Protein AF-A0A4V4HSA5-F1 (afdb_monomer_lite)

Secondary structure (DSSP, 8-state):
-HHHHHHHHHHHHIIIIIIHHHHSTTSTTTSPP--TTSTTHHHHHHHHHHHHHHHHHHHHHHHHHHHHHHHHHHHHHHHHHHHHHHHHHHHHTS--

Sequence (96 aa):
MREFTEAVKPHLETARDELAPMLEPEGALGKMPAFGVLDNAPSARSSYNEFHQTMWTNTQKLIEALEGLSDAVTASADDSDESEALTTSDVNNQDG

Organism: NCBI:txid2570927

Foldseek 3Di:
DVVLLVVLVVVLCCLPVPQLQLLPCVHVLVDQDCLDDPPCSVVSSVVSVVVSVVSNVVSVVSNVVSVVVSVVVVVVVVVVVVVVVVVVVVVVVVVD

Structure (mmCIF, N/CA/C/O backbone):
data_AF-A0A4V4HSA5-F1
#
_entry.id   AF-A0A4V4HSA5-F1
#
loop_
_atom_site.group_PDB
_atom_site.id
_atom_site.type_symbol
_atom_site.label_atom_id
_atom_site.label_alt_id
_atom_site.label_comp_id
_atom_site.label_asym_id
_atom_site.label_entity_id
_atom_site.label_seq_id
_atom_site.pdbx_PDB_ins_code
_atom_site.Cartn_x
_atom_site.Cartn_y
_atom_site.Cartn_z
_atom_site.occupancy
_atom_site.B_iso_or_equiv
_atom_site.auth_seq_id
_atom_site.auth_comp_id
_atom_site.auth_asym_id
_atom_site.auth_atom_id
_atom_site.pdbx_PDB_model_num
ATOM 1 N N . MET A 1 1 ? -18.711 4.916 15.278 1.00 71.06 1 MET A N 1
ATOM 2 C CA . MET A 1 1 ? -17.358 4.314 15.312 1.00 71.06 1 MET A CA 1
ATOM 3 C C . MET A 1 1 ? -17.322 2.936 14.659 1.00 71.06 1 MET A C 1
ATOM 5 O O . MET A 1 1 ? -16.606 2.786 13.684 1.00 71.06 1 MET A O 1
ATOM 9 N N . ARG A 1 2 ? -18.165 1.973 15.067 1.00 76.19 2 ARG A N 1
ATOM 10 C CA . ARG A 1 2 ? -18.215 0.627 14.451 1.00 76.19 2 ARG A CA 1
ATOM 11 C C . ARG A 1 2 ? -18.455 0.616 12.933 1.00 76.19 2 ARG A C 1
ATOM 13 O O . ARG A 1 2 ? -17.748 -0.078 12.219 1.00 76.19 2 ARG A O 1
ATOM 20 N N . GLU A 1 3 ? -19.393 1.421 12.431 1.00 81.19 3 GLU A N 1
ATOM 21 C CA . GLU A 1 3 ? -19.669 1.530 10.984 1.00 81.19 3 GLU A CA 1
ATOM 22 C C . GLU A 1 3 ? -18.458 2.009 10.175 1.00 81.19 3 GLU A C 1
ATOM 24 O O . GLU A 1 3 ? -18.258 1.579 9.045 1.00 81.19 3 GLU A O 1
ATOM 29 N N . PHE A 1 4 ? -17.629 2.873 10.766 1.00 82.25 4 PHE A N 1
ATOM 30 C CA . PHE A 1 4 ? -16.419 3.365 10.122 1.00 82.25 4 PHE A CA 1
ATOM 31 C C . PHE A 1 4 ? -15.367 2.254 10.012 1.00 82.25 4 PHE A C 1
ATOM 33 O O . PHE A 1 4 ? -14.823 2.029 8.933 1.00 82.25 4 PHE A O 1
ATOM 40 N N . THR A 1 5 ? -15.127 1.515 11.098 1.00 83.75 5 THR A N 1
ATOM 41 C CA . THR A 1 5 ? -14.204 0.373 11.094 1.00 83.75 5 THR A CA 1
ATOM 42 C C . THR A 1 5 ? -14.646 -0.699 10.094 1.00 83.75 5 THR A C 1
ATOM 44 O O . THR A 1 5 ? -13.825 -1.194 9.327 1.00 83.75 5 THR A O 1
ATOM 47 N N . GLU A 1 6 ? -15.946 -1.012 10.028 1.00 89.69 6 GLU A N 1
ATOM 48 C CA . GLU A 1 6 ? -16.489 -1.943 9.026 1.00 89.69 6 GLU A CA 1
ATOM 49 C C . GLU A 1 6 ? -16.331 -1.426 7.586 1.00 89.69 6 GLU A C 1
ATOM 51 O O . GLU A 1 6 ? -16.066 -2.214 6.683 1.00 89.69 6 GLU A O 1
ATOM 56 N N . ALA A 1 7 ? -16.437 -0.113 7.358 1.00 90.25 7 ALA A N 1
ATOM 57 C CA . ALA A 1 7 ? -16.219 0.478 6.037 1.00 90.25 7 ALA A CA 1
ATOM 58 C C . ALA A 1 7 ? -14.742 0.454 5.600 1.00 90.25 7 ALA A C 1
ATOM 60 O O . ALA A 1 7 ? -14.458 0.367 4.407 1.00 90.25 7 ALA A O 1
ATOM 61 N N . VAL A 1 8 ? -13.795 0.514 6.544 1.00 91.56 8 VAL A N 1
ATOM 62 C CA . VAL A 1 8 ? -12.348 0.471 6.261 1.00 91.56 8 VAL A CA 1
ATOM 63 C C . VAL A 1 8 ? -11.854 -0.944 5.951 1.00 91.56 8 VAL A C 1
ATOM 65 O O . VAL A 1 8 ? -10.992 -1.105 5.085 1.00 91.56 8 VAL A O 1
ATOM 68 N N . LYS A 1 9 ? -12.411 -1.968 6.609 1.00 92.12 9 LYS A N 1
ATOM 69 C CA . LYS A 1 9 ? -12.019 -3.378 6.434 1.00 92.12 9 LYS A CA 1
ATOM 70 C C . LYS A 1 9 ? -11.861 -3.834 4.979 1.00 92.12 9 LYS A C 1
ATOM 72 O O . LYS A 1 9 ? -10.765 -4.287 4.664 1.00 92.12 9 LYS A O 1
ATOM 77 N N . PRO A 1 10 ? -12.847 -3.681 4.072 1.00 95.31 10 PRO A N 1
ATOM 78 C CA . PRO A 1 10 ? -12.701 -4.175 2.702 1.00 95.31 10 PRO A CA 1
ATOM 79 C C . PRO A 1 10 ? -11.550 -3.491 1.954 1.00 95.31 10 PRO A C 1
ATOM 81 O O . PRO A 1 10 ? -10.884 -4.109 1.133 1.00 95.31 10 PRO A O 1
ATOM 84 N N . HIS 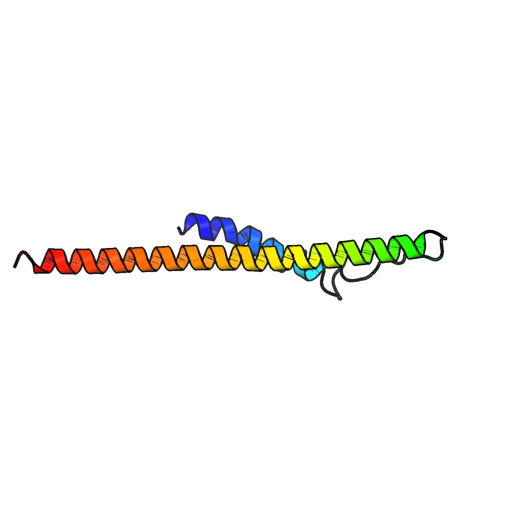A 1 11 ? -11.267 -2.219 2.251 1.00 93.50 11 HIS A N 1
ATOM 85 C CA . HIS A 1 11 ? -10.138 -1.513 1.645 1.00 93.50 11 HIS A CA 1
ATOM 86 C C . HIS A 1 11 ? -8.794 -2.024 2.163 1.00 93.50 11 HIS A C 1
ATOM 88 O O . HIS A 1 11 ? -7.844 -2.150 1.389 1.00 93.50 11 HIS A O 1
ATOM 94 N N . LEU A 1 12 ? -8.720 -2.327 3.459 1.00 95.19 12 LEU A N 1
ATOM 95 C CA . LEU A 1 12 ? -7.538 -2.917 4.073 1.00 95.19 12 LEU A CA 1
ATOM 96 C C . LEU A 1 12 ? -7.294 -4.341 3.549 1.00 95.19 12 LEU A C 1
ATOM 98 O O . LEU A 1 12 ? -6.156 -4.673 3.228 1.00 95.19 12 LEU A O 1
ATOM 102 N N . GLU A 1 13 ? -8.352 -5.141 3.403 1.00 96.56 13 GLU A N 1
ATOM 103 C CA 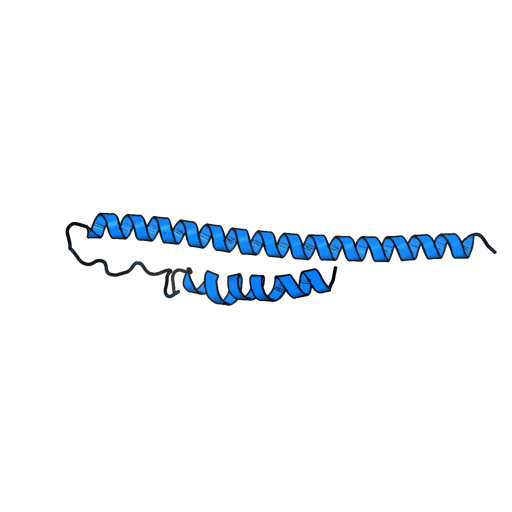. GLU A 1 13 ? -8.315 -6.485 2.812 1.00 96.56 13 GLU A CA 1
ATOM 104 C C . GLU A 1 13 ? -7.814 -6.430 1.367 1.00 96.56 13 GLU A C 1
ATOM 106 O O . GLU A 1 13 ? -6.805 -7.049 1.053 1.00 96.56 13 GLU A O 1
ATOM 111 N N . THR A 1 14 ? -8.400 -5.600 0.498 1.00 96.31 14 THR A N 1
ATOM 112 C CA . THR A 1 14 ? -7.904 -5.452 -0.882 1.00 96.31 14 THR A CA 1
ATOM 113 C C . THR A 1 14 ? -6.436 -5.010 -0.919 1.00 96.31 14 THR A C 1
ATOM 115 O O . THR A 1 14 ? -5.643 -5.528 -1.709 1.00 96.31 14 THR A O 1
ATOM 118 N N . ALA A 1 15 ? -6.024 -4.069 -0.064 1.00 95.50 15 ALA A N 1
ATOM 119 C CA . ALA A 1 15 ? -4.633 -3.626 -0.029 1.00 95.50 15 ALA A CA 1
ATOM 120 C C . ALA A 1 15 ? -3.665 -4.750 0.393 1.00 95.50 15 ALA A C 1
ATOM 122 O O . ALA A 1 15 ? -2.582 -4.868 -0.186 1.00 95.50 15 ALA A O 1
ATOM 123 N N . ARG A 1 16 ? -4.055 -5.582 1.366 1.00 96.19 16 ARG A N 1
ATOM 124 C CA . ARG A 1 16 ? -3.225 -6.650 1.949 1.00 96.19 16 ARG A CA 1
ATOM 125 C C . ARG A 1 16 ? -3.235 -7.956 1.185 1.00 96.19 16 ARG A C 1
ATOM 127 O O . ARG A 1 16 ? -2.190 -8.586 1.072 1.00 96.19 16 ARG A O 1
ATOM 134 N N . ASP A 1 17 ? -4.395 -8.347 0.691 1.00 96.12 17 ASP A N 1
ATOM 135 C CA . ASP A 1 17 ? -4.636 -9.694 0.186 1.00 96.12 17 ASP A CA 1
ATOM 136 C C . ASP A 1 17 ? -4.614 -9.727 -1.345 1.00 96.12 17 ASP A C 1
ATOM 138 O O . ASP A 1 17 ? -4.400 -10.782 -1.942 1.00 96.12 17 ASP A O 1
ATOM 142 N N . GLU A 1 18 ? -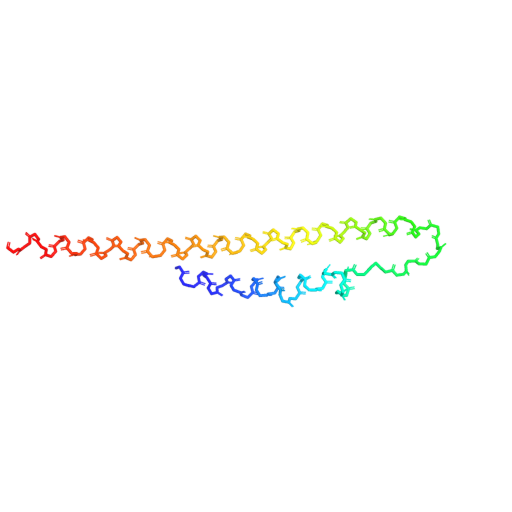4.762 -8.568 -1.996 1.00 95.31 18 GLU A N 1
ATOM 143 C CA . GLU A 1 18 ? -4.712 -8.452 -3.454 1.00 95.31 18 GLU A CA 1
ATOM 144 C C . GLU A 1 18 ? -3.510 -7.624 -3.920 1.00 95.31 18 GLU A C 1
ATOM 146 O O . GLU A 1 18 ? -2.654 -8.124 -4.654 1.00 95.31 18 GLU A O 1
ATOM 151 N N . LEU A 1 19 ? -3.397 -6.364 -3.485 1.00 95.50 19 LEU A N 1
ATOM 152 C CA . LEU A 1 19 ? -2.396 -5.441 -4.035 1.00 95.50 19 LEU A CA 1
ATOM 153 C C . LEU A 1 19 ? -0.972 -5.749 -3.565 1.00 95.50 19 LEU A C 1
ATOM 155 O O . LEU A 1 19 ? -0.062 -5.844 -4.395 1.00 95.50 19 LEU A O 1
ATOM 159 N N . ALA A 1 20 ? -0.758 -5.906 -2.257 1.00 95.88 20 ALA A N 1
ATOM 160 C CA . ALA A 1 20 ? 0.567 -6.206 -1.725 1.00 95.88 20 ALA A CA 1
ATOM 161 C C . ALA A 1 20 ? 1.136 -7.527 -2.289 1.00 95.88 20 ALA A C 1
ATOM 163 O O . ALA A 1 20 ? 2.249 -7.486 -2.819 1.00 95.88 20 ALA A O 1
ATOM 164 N N . PRO A 1 21 ? 0.394 -8.654 -2.332 1.00 96.44 21 PRO A N 1
ATOM 165 C CA . PRO A 1 21 ? 0.910 -9.917 -2.854 1.00 96.44 21 PRO A CA 1
ATOM 166 C C . PRO A 1 21 ? 1.220 -9.858 -4.350 1.00 96.44 21 PRO A C 1
ATOM 168 O O . PRO A 1 21 ? 2.143 -10.520 -4.817 1.00 96.44 21 PRO A O 1
ATOM 171 N N . MET A 1 22 ? 0.502 -9.037 -5.128 1.00 95.19 22 MET A N 1
ATOM 172 C CA . MET A 1 22 ? 0.847 -8.804 -6.534 1.00 95.19 22 MET A CA 1
ATOM 173 C C . MET A 1 22 ? 2.195 -8.096 -6.694 1.00 95.19 22 MET A C 1
ATOM 175 O O . MET A 1 22 ? 2.902 -8.365 -7.666 1.00 95.19 22 MET A O 1
ATOM 179 N N . LEU A 1 23 ? 2.537 -7.190 -5.778 1.00 95.25 23 LEU A N 1
ATOM 180 C CA . LEU A 1 23 ? 3.749 -6.371 -5.820 1.00 95.25 23 LEU A CA 1
ATOM 181 C C . LEU A 1 23 ? 4.952 -7.032 -5.129 1.00 95.25 23 LEU A C 1
ATOM 183 O O . LEU A 1 23 ? 6.083 -6.618 -5.387 1.00 95.25 23 LEU A O 1
ATOM 187 N N . GLU A 1 24 ? 4.747 -8.048 -4.292 1.00 94.31 24 GLU A N 1
ATOM 188 C CA . GLU A 1 24 ? 5.833 -8.848 -3.717 1.00 94.31 24 GLU A CA 1
ATOM 189 C C . GLU A 1 24 ? 6.6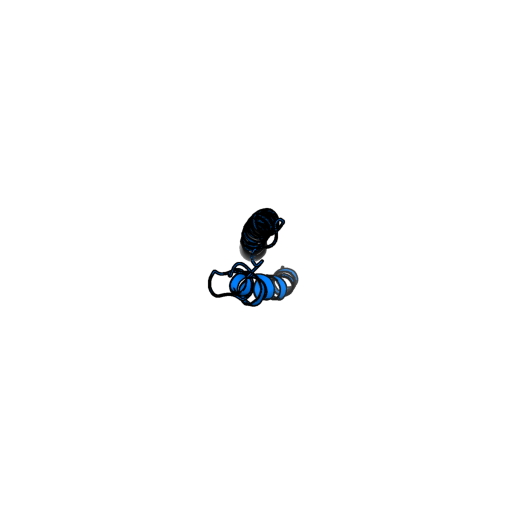98 -9.512 -4.797 1.00 94.31 24 GLU A C 1
ATOM 191 O O . GLU A 1 24 ? 6.192 -9.787 -5.884 1.00 94.31 24 GLU A O 1
ATOM 196 N N . PRO A 1 25 ? 7.976 -9.846 -4.516 1.00 89.88 25 PRO A N 1
ATOM 197 C CA . PRO A 1 25 ? 8.899 -10.399 -5.514 1.00 89.88 25 PRO A CA 1
ATOM 198 C C . PRO A 1 25 ? 8.369 -11.614 -6.292 1.00 89.88 25 PRO A C 1
ATOM 200 O O . PRO A 1 25 ? 8.689 -11.781 -7.469 1.00 89.88 25 PRO A O 1
ATOM 203 N N . GLU A 1 26 ? 7.551 -12.455 -5.654 1.00 89.19 26 GLU A N 1
ATOM 204 C CA . GLU A 1 26 ? 6.945 -13.628 -6.293 1.00 89.19 26 GLU A CA 1
ATOM 205 C C . GLU A 1 26 ? 5.616 -13.339 -7.002 1.00 89.19 26 GLU A C 1
ATOM 207 O O . GLU A 1 26 ? 5.174 -14.139 -7.832 1.00 89.19 26 GLU A O 1
ATOM 212 N N . GLY A 1 27 ? 5.024 -12.180 -6.724 1.00 90.44 27 GLY A N 1
ATOM 213 C CA . GLY A 1 27 ? 3.796 -11.686 -7.317 1.00 90.44 27 GLY A CA 1
ATOM 214 C C . GLY A 1 27 ? 3.925 -11.334 -8.795 1.00 90.44 27 GLY A C 1
ATOM 215 O O . GLY A 1 27 ? 5.013 -11.135 -9.347 1.00 90.44 27 GLY A O 1
ATOM 216 N N . ALA A 1 28 ? 2.770 -11.226 -9.453 1.00 90.06 28 ALA A N 1
ATOM 217 C CA . ALA A 1 28 ? 2.680 -10.955 -10.887 1.00 90.06 28 ALA A CA 1
ATOM 218 C C . ALA A 1 28 ? 3.341 -9.628 -11.307 1.00 90.06 28 ALA A C 1
ATOM 220 O O . ALA A 1 28 ? 3.808 -9.515 -12.438 1.00 90.06 28 ALA A O 1
ATOM 221 N N . LEU A 1 29 ? 3.384 -8.641 -10.407 1.00 90.44 29 LEU A N 1
ATOM 222 C CA . LEU A 1 29 ? 3.992 -7.329 -10.625 1.00 90.44 29 LEU A CA 1
ATOM 223 C C . LEU A 1 29 ? 5.342 -7.170 -9.908 1.00 90.44 29 LEU A C 1
ATOM 225 O O . LEU A 1 29 ? 6.075 -6.237 -10.220 1.00 90.44 29 LEU A O 1
ATOM 229 N N . GLY A 1 30 ? 5.729 -8.070 -9.003 1.00 89.00 30 GLY A N 1
ATOM 230 C CA . GLY A 1 30 ? 7.076 -8.055 -8.418 1.00 89.00 30 GLY A CA 1
ATOM 231 C C . GLY A 1 30 ? 8.181 -8.404 -9.404 1.00 89.00 30 GLY A C 1
ATOM 232 O O . GLY A 1 30 ? 9.325 -7.973 -9.253 1.00 89.00 30 GLY A O 1
ATOM 233 N N . LYS A 1 31 ? 7.844 -9.166 -10.447 1.00 88.69 31 LYS A N 1
ATOM 234 C CA . LYS A 1 31 ? 8.799 -9.603 -11.466 1.00 88.69 31 LYS A CA 1
ATOM 235 C C . LYS A 1 31 ? 8.895 -8.573 -12.579 1.00 88.69 31 LYS A C 1
ATOM 237 O O . LYS A 1 31 ? 7.895 -8.163 -13.162 1.00 88.69 31 LYS A O 1
ATOM 242 N N . MET A 1 32 ? 10.124 -8.190 -12.915 1.00 88.88 32 MET A N 1
ATOM 243 C CA . MET A 1 32 ? 10.374 -7.304 -14.046 1.00 88.88 32 MET A CA 1
ATOM 244 C C . MET A 1 32 ? 9.955 -7.986 -15.362 1.00 88.88 32 MET A C 1
ATOM 246 O O . MET A 1 32 ? 10.415 -9.100 -15.636 1.00 88.88 32 MET A O 1
ATOM 250 N N . PRO A 1 33 ? 9.145 -7.328 -16.210 1.00 87.19 33 PRO A N 1
ATOM 251 C CA . PRO A 1 33 ? 8.789 -7.854 -17.516 1.00 87.19 33 PRO A CA 1
ATOM 252 C C . PRO A 1 33 ? 10.014 -8.066 -18.405 1.00 87.19 33 PRO A C 1
ATOM 254 O O . PRO A 1 33 ? 11.004 -7.328 -18.356 1.00 87.19 33 PRO A O 1
ATOM 257 N N . ALA A 1 34 ? 9.921 -9.045 -19.300 1.00 87.81 34 ALA A N 1
ATOM 258 C CA . ALA A 1 34 ? 10.926 -9.258 -20.328 1.00 87.81 34 ALA A CA 1
ATOM 259 C C . ALA A 1 34 ? 10.795 -8.193 -21.435 1.00 87.81 34 ALA A C 1
ATOM 261 O O . ALA A 1 34 ? 10.213 -8.439 -22.485 1.00 87.81 34 ALA A O 1
ATOM 262 N N . PHE A 1 35 ? 11.374 -7.008 -21.222 1.00 86.81 35 PHE A N 1
ATOM 263 C CA . PHE A 1 35 ? 11.363 -5.903 -22.200 1.00 86.81 35 PHE A CA 1
ATOM 264 C C . PHE A 1 35 ? 12.176 -6.169 -23.484 1.00 86.81 35 PHE A C 1
ATOM 266 O O . PHE A 1 35 ? 12.204 -5.336 -24.388 1.00 86.81 35 PHE A O 1
ATOM 273 N N . GLY A 1 36 ? 12.856 -7.314 -23.581 1.00 84.75 36 GLY A N 1
ATOM 274 C CA . GLY A 1 36 ? 13.680 -7.669 -24.734 1.00 84.75 36 GLY A CA 1
ATOM 275 C C . GLY A 1 36 ? 14.961 -6.834 -24.857 1.00 84.75 36 GLY A C 1
ATOM 276 O O . GLY A 1 36 ? 15.513 -6.349 -23.862 1.00 84.75 36 GLY A O 1
ATOM 277 N N . VAL A 1 37 ? 15.453 -6.723 -26.094 1.00 82.31 37 VAL A N 1
ATOM 278 C CA . VAL A 1 37 ? 16.739 -6.090 -26.461 1.00 82.31 37 VAL A CA 1
ATOM 279 C C . VAL A 1 37 ? 16.574 -4.874 -27.376 1.00 82.31 37 VAL A C 1
ATOM 281 O O . VAL A 1 37 ? 17.533 -4.443 -28.004 1.00 82.31 37 VAL A O 1
ATOM 284 N N . LEU A 1 38 ? 15.360 -4.332 -27.480 1.00 81.75 38 LEU A N 1
ATOM 285 C CA . LEU A 1 38 ? 15.114 -3.108 -28.242 1.00 81.75 38 LEU A CA 1
ATOM 286 C C . LEU A 1 38 ? 15.833 -1.918 -27.586 1.00 81.75 38 LEU A C 1
ATOM 288 O O . LEU A 1 38 ? 16.037 -1.914 -26.371 1.00 81.75 38 LEU A O 1
ATOM 292 N N . ASP A 1 39 ? 16.176 -0.892 -28.366 1.00 82.31 39 ASP A N 1
ATOM 293 C CA . ASP A 1 39 ? 16.938 0.277 -27.889 1.00 82.31 39 ASP A CA 1
ATOM 294 C C . ASP A 1 39 ? 16.275 0.998 -26.700 1.00 82.31 39 ASP A C 1
ATOM 296 O O . ASP A 1 39 ? 16.947 1.595 -25.861 1.00 82.31 39 ASP A O 1
ATOM 300 N N . ASN A 1 40 ? 14.948 0.908 -26.582 1.00 88.50 40 ASN A N 1
ATOM 301 C CA . ASN A 1 40 ? 14.172 1.479 -25.480 1.00 88.50 40 ASN A CA 1
ATOM 302 C C . ASN A 1 40 ? 14.085 0.575 -24.235 1.00 88.50 40 ASN A C 1
ATOM 304 O O . ASN A 1 40 ? 13.588 1.014 -23.196 1.00 88.50 40 ASN A O 1
ATOM 308 N N . ALA A 1 41 ? 14.564 -0.668 -24.297 1.00 90.50 41 ALA A N 1
ATOM 309 C CA . ALA A 1 41 ? 14.461 -1.625 -23.201 1.00 90.50 41 ALA A CA 1
ATOM 310 C C . ALA A 1 41 ? 15.156 -1.158 -21.902 1.00 90.50 41 ALA A C 1
ATOM 312 O O . ALA A 1 41 ? 14.612 -1.423 -20.830 1.00 90.50 41 ALA A O 1
ATOM 313 N N . PRO A 1 42 ? 16.311 -0.457 -21.916 1.00 91.12 42 PRO A N 1
ATOM 314 C CA . PRO A 1 42 ? 16.889 0.117 -20.696 1.00 91.12 42 PRO A CA 1
ATOM 315 C C . PRO A 1 42 ? 15.972 1.150 -20.027 1.00 91.12 42 PRO A C 1
ATOM 317 O O . PRO A 1 42 ? 15.779 1.106 -18.813 1.00 91.12 42 PRO A O 1
ATOM 320 N N . SER A 1 43 ? 15.354 2.034 -20.817 1.00 93.75 43 SER A N 1
ATOM 321 C CA . SER A 1 43 ? 14.407 3.031 -20.304 1.00 93.75 43 SER A CA 1
ATOM 322 C C . SER A 1 43 ? 13.153 2.364 -19.740 1.00 93.75 43 SER A C 1
ATOM 324 O O . SER A 1 43 ? 12.757 2.683 -18.624 1.00 93.75 43 SER A O 1
ATOM 326 N N . ALA A 1 44 ? 12.593 1.372 -20.441 1.00 91.88 44 ALA A N 1
ATOM 327 C CA . ALA A 1 44 ? 11.426 0.627 -19.970 1.00 91.88 44 ALA A CA 1
ATOM 328 C C . ALA A 1 44 ? 11.687 -0.104 -18.639 1.00 91.88 44 ALA A C 1
ATOM 330 O O . ALA A 1 44 ? 10.847 -0.057 -17.743 1.00 91.88 44 ALA A O 1
ATOM 331 N N . ARG A 1 45 ? 12.873 -0.713 -18.469 1.00 92.62 45 ARG A N 1
ATOM 332 C CA . ARG A 1 45 ? 13.292 -1.328 -17.194 1.00 92.62 45 ARG A CA 1
ATOM 333 C C . ARG A 1 45 ? 13.345 -0.310 -16.058 1.00 92.62 45 ARG A C 1
ATOM 335 O O . ARG A 1 45 ? 12.841 -0.591 -14.975 1.00 92.62 45 ARG A O 1
ATOM 342 N N . SER A 1 46 ? 13.937 0.858 -16.311 1.00 93.88 46 SER A N 1
ATOM 343 C CA . SER A 1 46 ? 14.031 1.931 -15.317 1.00 93.88 46 SER A CA 1
ATOM 344 C C . SER A 1 46 ? 12.648 2.430 -14.904 1.00 93.88 46 SER A C 1
ATOM 346 O O . SER A 1 46 ? 12.353 2.485 -13.714 1.00 93.88 46 SER A O 1
ATOM 348 N N . SER A 1 47 ? 11.782 2.729 -15.877 1.00 93.81 47 SER A N 1
ATOM 349 C CA . SER A 1 47 ? 10.418 3.196 -15.615 1.00 93.81 47 SER A CA 1
ATOM 350 C C . SER A 1 47 ? 9.585 2.152 -14.878 1.00 93.81 47 SER A C 1
ATOM 352 O O . SER A 1 47 ? 8.839 2.501 -13.970 1.00 93.81 47 SER A O 1
ATOM 354 N N . TYR A 1 48 ? 9.732 0.868 -15.222 1.00 94.25 48 TYR A N 1
ATOM 355 C CA . TYR A 1 48 ? 9.052 -0.206 -14.503 1.00 94.25 48 TYR A CA 1
ATOM 356 C C . TYR A 1 48 ? 9.512 -0.302 -13.051 1.00 94.25 48 TYR A C 1
ATOM 358 O O . TYR A 1 48 ? 8.684 -0.437 -12.157 1.00 94.25 48 TYR A O 1
ATOM 366 N N . ASN A 1 49 ? 10.821 -0.214 -12.808 1.00 94.12 49 ASN A N 1
ATOM 367 C CA . ASN A 1 49 ? 11.362 -0.265 -11.456 1.00 94.12 49 ASN A CA 1
ATOM 368 C C . ASN A 1 49 ? 10.869 0.914 -10.602 1.00 94.12 49 ASN A C 1
ATOM 370 O O . ASN A 1 49 ? 10.461 0.715 -9.463 1.00 94.12 49 ASN A O 1
ATOM 374 N N . GLU A 1 50 ? 10.857 2.127 -11.154 1.00 96.06 50 GLU A N 1
ATOM 375 C CA . GLU A 1 50 ? 10.329 3.309 -10.462 1.00 96.06 50 GLU A CA 1
ATOM 376 C C . GLU A 1 50 ? 8.827 3.185 -10.175 1.00 96.06 50 GLU A C 1
ATOM 378 O O . GLU A 1 50 ? 8.383 3.436 -9.051 1.00 96.06 50 GLU A O 1
ATOM 383 N N . PHE A 1 51 ? 8.050 2.743 -11.168 1.00 94.44 51 PHE A N 1
ATOM 384 C CA . PHE A 1 51 ? 6.627 2.459 -11.006 1.00 94.44 51 PHE A CA 1
ATOM 385 C C . PHE A 1 51 ? 6.391 1.439 -9.888 1.00 94.44 51 PHE A C 1
ATOM 387 O O . PHE A 1 51 ? 5.602 1.697 -8.980 1.00 94.44 51 PHE A O 1
ATOM 394 N N . HIS A 1 52 ? 7.099 0.309 -9.924 1.00 96.06 52 HIS A N 1
ATOM 395 C CA . HIS A 1 52 ? 6.959 -0.764 -8.944 1.00 96.06 52 HIS A CA 1
ATOM 396 C C . HIS A 1 52 ? 7.293 -0.289 -7.528 1.00 96.06 52 HIS A C 1
ATOM 398 O O . HIS A 1 52 ? 6.473 -0.449 -6.625 1.00 96.06 52 HIS A O 1
ATOM 404 N N . GLN A 1 53 ? 8.433 0.382 -7.341 1.00 95.56 53 GLN A N 1
ATOM 405 C CA . GLN A 1 53 ? 8.844 0.913 -6.037 1.00 95.56 53 GLN A CA 1
ATOM 406 C C . GLN A 1 53 ? 7.844 1.932 -5.485 1.00 95.56 53 GLN A C 1
ATOM 408 O O . GLN A 1 53 ? 7.534 1.925 -4.290 1.00 95.56 53 GLN A O 1
ATOM 413 N N . THR A 1 54 ? 7.318 2.794 -6.355 1.00 97.06 54 THR A N 1
ATOM 414 C CA . THR A 1 54 ? 6.312 3.793 -5.984 1.00 97.06 54 THR A CA 1
ATOM 415 C C . THR A 1 54 ? 5.007 3.121 -5.569 1.00 97.06 54 THR A C 1
ATOM 417 O O . THR A 1 54 ? 4.460 3.441 -4.516 1.00 97.06 54 THR A O 1
ATOM 420 N N . MET A 1 55 ? 4.524 2.156 -6.354 1.00 96.25 55 MET A N 1
ATOM 421 C CA . MET A 1 55 ? 3.293 1.421 -6.059 1.00 96.25 55 MET A CA 1
ATOM 422 C C . MET A 1 55 ? 3.402 0.603 -4.778 1.00 96.25 55 MET A C 1
ATOM 424 O O . MET A 1 55 ? 2.486 0.642 -3.957 1.00 96.25 55 MET A O 1
ATOM 428 N N . TRP A 1 56 ? 4.526 -0.083 -4.570 1.00 96.50 56 TRP A N 1
ATOM 429 C CA . TRP A 1 56 ? 4.797 -0.804 -3.331 1.00 96.50 56 TRP A CA 1
ATOM 430 C C . TRP A 1 56 ? 4.740 0.138 -2.132 1.00 96.50 56 TRP A C 1
ATOM 432 O O . TRP A 1 56 ? 3.952 -0.066 -1.213 1.00 96.50 56 TRP A O 1
ATOM 442 N N . THR A 1 57 ? 5.507 1.227 -2.189 1.00 97.00 57 THR A N 1
ATOM 443 C CA . THR A 1 57 ? 5.572 2.215 -1.108 1.00 97.00 57 THR A CA 1
ATOM 444 C C . THR A 1 57 ? 4.201 2.812 -0.797 1.00 97.00 57 THR A C 1
ATOM 446 O O . THR A 1 57 ? 3.832 2.946 0.367 1.00 97.00 57 THR A O 1
ATOM 449 N N . ASN A 1 58 ? 3.428 3.164 -1.824 1.00 97.12 58 ASN A N 1
ATOM 450 C CA . ASN A 1 58 ? 2.094 3.731 -1.647 1.00 97.12 58 ASN A CA 1
ATOM 451 C C . ASN A 1 58 ? 1.111 2.715 -1.058 1.00 97.12 58 ASN A C 1
ATOM 453 O O . ASN A 1 58 ? 0.302 3.086 -0.213 1.00 97.12 58 ASN A O 1
ATOM 457 N N . THR A 1 59 ? 1.204 1.446 -1.463 1.00 97.62 59 THR A N 1
ATOM 458 C CA . THR A 1 59 ? 0.364 0.367 -0.922 1.00 97.62 59 THR A CA 1
ATOM 459 C C . THR A 1 59 ? 0.656 0.148 0.560 1.00 97.62 59 THR A C 1
ATOM 461 O O . THR A 1 59 ? -0.274 0.119 1.358 1.00 97.62 59 THR A O 1
ATOM 464 N N . GLN A 1 60 ? 1.932 0.092 0.954 1.00 97.44 60 GLN A N 1
ATOM 465 C CA . GLN A 1 60 ? 2.313 -0.050 2.365 1.00 97.44 60 GLN A CA 1
ATOM 466 C C . GLN A 1 60 ? 1.843 1.144 3.209 1.00 97.44 60 GLN A C 1
ATOM 468 O O . GLN A 1 60 ? 1.228 0.955 4.252 1.00 97.44 60 GLN A O 1
ATOM 473 N N . LYS A 1 61 ? 2.017 2.377 2.714 1.00 97.62 61 LYS A N 1
ATOM 474 C CA . LYS A 1 61 ? 1.505 3.583 3.391 1.00 97.62 61 LYS A CA 1
ATOM 475 C C . LYS A 1 61 ? -0.013 3.585 3.538 1.00 97.62 61 LYS A C 1
ATOM 477 O O . LYS A 1 61 ? -0.525 4.073 4.540 1.00 97.62 61 LYS A O 1
ATOM 482 N N . LEU A 1 62 ? -0.735 3.091 2.532 1.00 96.56 62 LEU A N 1
ATOM 483 C CA . LEU A 1 62 ? -2.187 2.973 2.600 1.00 96.56 62 LEU A CA 1
ATOM 484 C C . LEU A 1 62 ? -2.597 1.974 3.685 1.00 96.56 62 LEU A C 1
ATOM 486 O O . LEU A 1 62 ? -3.480 2.290 4.474 1.00 96.56 62 LEU A O 1
ATOM 490 N N . ILE A 1 63 ? -1.937 0.815 3.750 1.00 97.12 63 ILE A N 1
ATOM 491 C CA . ILE A 1 63 ? -2.165 -0.189 4.798 1.00 97.12 63 ILE A CA 1
ATOM 492 C C . ILE A 1 63 ? -1.940 0.439 6.178 1.00 97.12 63 ILE A C 1
ATOM 494 O O . ILE A 1 63 ? -2.868 0.468 6.980 1.00 97.12 63 ILE A O 1
ATOM 498 N N . GLU A 1 64 ? -0.767 1.032 6.414 1.00 97.44 64 GLU A N 1
ATOM 499 C CA . GLU A 1 64 ? -0.427 1.677 7.690 1.00 97.44 64 GLU A CA 1
ATOM 500 C C . GLU A 1 64 ? -1.441 2.762 8.088 1.00 97.44 64 GLU A C 1
ATOM 502 O O . GLU A 1 64 ? -1.860 2.840 9.242 1.00 97.44 64 GLU A O 1
ATOM 507 N N . ALA A 1 65 ? -1.869 3.595 7.134 1.00 96.00 65 ALA A N 1
ATOM 508 C CA . ALA A 1 65 ? -2.832 4.659 7.393 1.00 96.00 65 ALA A CA 1
ATOM 509 C C . ALA A 1 65 ? -4.224 4.118 7.749 1.00 96.00 65 ALA A C 1
ATOM 511 O O . ALA A 1 65 ? -4.871 4.650 8.650 1.00 96.00 65 ALA A O 1
ATOM 512 N N . LEU A 1 66 ? -4.695 3.080 7.051 1.00 94.31 66 LEU A N 1
ATOM 513 C CA . LEU A 1 66 ? -5.999 2.469 7.313 1.00 94.31 66 LEU A CA 1
ATOM 514 C C . LEU A 1 66 ? -6.017 1.732 8.656 1.00 94.31 66 LEU A C 1
ATOM 516 O O . LEU A 1 66 ? -7.001 1.838 9.387 1.00 94.31 66 LEU A O 1
ATOM 520 N N . GLU A 1 67 ? -4.930 1.047 9.010 1.00 94.44 67 GLU A N 1
ATOM 521 C CA . GLU A 1 67 ? -4.776 0.429 10.329 1.00 94.44 67 GLU A CA 1
ATOM 522 C C . GLU A 1 67 ? -4.749 1.467 11.442 1.00 94.44 67 GLU A C 1
ATOM 524 O O . GLU A 1 67 ? -5.571 1.405 12.351 1.00 94.44 67 GLU A O 1
ATOM 529 N N . GLY A 1 68 ? -3.883 2.478 11.328 1.00 93.25 68 GLY A N 1
ATOM 530 C CA . GLY A 1 68 ? -3.788 3.527 12.341 1.00 93.25 68 GLY A CA 1
ATOM 531 C C . GLY A 1 68 ? -5.107 4.277 12.533 1.00 93.25 68 GLY A C 1
ATOM 532 O O . GLY A 1 68 ? -5.458 4.653 13.650 1.00 93.25 68 GLY A O 1
ATOM 533 N N . LEU A 1 69 ? -5.878 4.462 11.459 1.00 90.69 69 LEU A N 1
ATOM 534 C CA . LEU A 1 69 ? -7.195 5.085 11.527 1.00 90.69 69 LEU A CA 1
ATOM 535 C C . LEU A 1 69 ? -8.242 4.171 12.183 1.00 90.69 69 LEU A C 1
ATOM 537 O O . LEU A 1 69 ? -9.054 4.652 12.973 1.00 90.69 69 LEU A O 1
ATOM 541 N N . SER A 1 70 ? -8.214 2.868 11.896 1.00 90.06 70 SER A N 1
ATOM 542 C CA . SER A 1 70 ? -9.058 1.869 12.564 1.00 90.06 70 SER A CA 1
ATOM 543 C C . SER A 1 70 ? -8.767 1.794 14.068 1.00 90.06 70 SER A C 1
ATOM 545 O O . SER A 1 70 ? -9.698 1.786 14.879 1.00 90.06 70 SER A O 1
ATOM 547 N N . ASP A 1 71 ? -7.489 1.800 14.444 1.00 90.75 71 ASP A N 1
ATOM 548 C CA . ASP A 1 71 ? -7.041 1.751 15.837 1.00 90.75 71 ASP A CA 1
ATOM 549 C C . ASP A 1 71 ? -7.446 3.016 16.595 1.00 90.75 71 ASP A C 1
ATOM 551 O O . ASP A 1 71 ? -8.035 2.930 17.671 1.00 90.75 71 ASP A O 1
ATOM 555 N N . ALA A 1 72 ? -7.221 4.197 16.010 1.00 89.88 72 ALA A N 1
ATOM 556 C CA . ALA A 1 72 ? -7.612 5.469 16.616 1.00 89.88 72 ALA A CA 1
ATOM 557 C C . ALA A 1 72 ? -9.132 5.571 16.836 1.00 89.88 72 ALA A C 1
ATOM 559 O O . ALA A 1 72 ? -9.587 6.076 17.863 1.00 89.88 72 ALA A O 1
ATOM 560 N N . VAL A 1 73 ? -9.928 5.072 15.885 1.00 88.75 73 VAL A N 1
ATOM 561 C CA . VAL A 1 73 ? -11.392 5.035 16.006 1.00 88.75 73 VAL A CA 1
ATOM 562 C C . VAL A 1 73 ? -11.846 4.052 17.083 1.00 88.75 73 VAL A C 1
ATOM 564 O O . VAL A 1 73 ? -12.800 4.337 17.804 1.00 88.75 73 VAL A O 1
ATOM 567 N N . THR A 1 74 ? -11.174 2.912 17.212 1.00 86.88 74 THR A N 1
ATOM 568 C CA . THR A 1 74 ? -11.497 1.924 18.249 1.00 86.88 74 THR A CA 1
ATOM 569 C C . THR A 1 74 ? -11.152 2.468 19.635 1.00 86.88 74 THR A C 1
ATOM 571 O O . THR A 1 74 ? -12.024 2.508 20.495 1.00 86.88 74 THR A O 1
ATOM 574 N N . ALA A 1 75 ? -9.946 3.016 19.812 1.00 86.94 75 ALA A N 1
ATOM 575 C CA . ALA A 1 75 ? -9.514 3.622 21.071 1.00 86.94 75 ALA A CA 1
ATOM 576 C C . ALA A 1 75 ? -10.437 4.770 21.516 1.00 86.94 75 ALA A C 1
ATOM 578 O O . ALA A 1 75 ? -10.846 4.833 22.668 1.00 86.94 75 ALA A O 1
ATOM 579 N N . SER A 1 76 ? -10.845 5.642 20.587 1.00 83.88 76 SER A N 1
ATOM 580 C CA . SER A 1 76 ? -11.779 6.728 20.906 1.00 83.88 76 SER A CA 1
ATOM 581 C C . SER A 1 76 ? -13.171 6.231 21.314 1.00 83.88 76 SER A C 1
ATOM 583 O O . SER A 1 76 ? -13.872 6.952 22.028 1.00 83.88 76 SER A O 1
ATOM 585 N N . ALA A 1 77 ? -13.605 5.064 20.831 1.00 81.38 77 ALA A N 1
ATOM 586 C CA . ALA A 1 77 ? -14.871 4.467 21.245 1.00 81.38 77 ALA A CA 1
ATOM 587 C C . ALA A 1 77 ? -14.764 3.902 22.668 1.00 81.38 77 ALA A C 1
ATOM 589 O O . ALA A 1 77 ? -15.618 4.210 23.493 1.00 81.38 77 ALA A O 1
ATOM 590 N N . ASP A 1 78 ? -13.687 3.172 22.961 1.00 80.94 78 ASP A N 1
ATOM 591 C CA . ASP A 1 78 ? -13.441 2.590 24.284 1.00 80.94 78 ASP A CA 1
ATOM 592 C C . ASP A 1 78 ? -13.305 3.679 25.368 1.00 80.94 78 ASP A C 1
ATOM 594 O O . ASP A 1 78 ? -13.949 3.591 26.414 1.00 80.94 78 ASP A O 1
ATOM 598 N N . ASP A 1 79 ? -12.569 4.764 25.086 1.00 76.44 79 ASP A N 1
ATOM 599 C CA . ASP A 1 79 ? -12.430 5.914 25.997 1.00 76.44 79 ASP A CA 1
ATOM 600 C C . ASP A 1 79 ? -13.775 6.615 26.271 1.00 76.44 79 ASP A C 1
ATOM 602 O O . ASP A 1 79 ? -14.008 7.148 27.364 1.00 76.44 79 ASP A O 1
ATOM 606 N N . SER A 1 80 ? -14.669 6.642 25.275 1.00 71.12 80 SER A N 1
ATOM 607 C CA . SER A 1 80 ? -16.002 7.241 25.418 1.00 71.12 80 SER A CA 1
ATOM 608 C C . SER A 1 80 ? -16.897 6.373 26.301 1.00 71.12 80 SER A C 1
ATOM 610 O O . SER A 1 80 ? -17.535 6.895 27.215 1.00 71.12 80 SER A O 1
ATOM 612 N N . ASP A 1 81 ? -16.887 5.057 26.083 1.00 67.69 81 ASP A N 1
ATOM 613 C CA . ASP A 1 81 ? -17.663 4.099 26.872 1.00 67.69 81 ASP A CA 1
ATOM 614 C C . ASP A 1 81 ? -17.183 4.061 28.342 1.00 67.69 81 ASP A C 1
ATOM 616 O O . ASP A 1 81 ? -18.000 4.025 29.267 1.00 67.69 81 ASP A O 1
ATOM 620 N N . GLU A 1 82 ? -15.868 4.141 28.590 1.00 62.12 82 GLU A N 1
ATOM 621 C CA . GLU A 1 82 ? -15.304 4.220 29.948 1.00 62.12 82 GLU A CA 1
ATOM 622 C C . GLU A 1 82 ? -15.656 5.549 30.642 1.00 62.12 82 GLU A C 1
ATOM 624 O O . GLU A 1 82 ? -16.041 5.567 31.817 1.00 62.12 82 GLU A O 1
ATOM 629 N N . SER A 1 83 ? -15.611 6.667 29.912 1.00 61.50 83 SER A N 1
ATOM 630 C CA . SER A 1 83 ? -15.978 7.988 30.442 1.00 61.50 83 SER A CA 1
ATOM 631 C C . SER A 1 83 ? -17.467 8.089 30.804 1.00 61.50 83 SER A C 1
ATOM 633 O O . SER A 1 83 ? -17.821 8.687 31.828 1.00 61.50 83 SER A O 1
ATOM 635 N N . GLU A 1 84 ? -18.355 7.486 30.008 1.00 60.69 84 GLU A N 1
ATOM 636 C CA . GLU A 1 84 ? -19.785 7.401 30.326 1.00 60.69 84 GLU A CA 1
ATOM 637 C C . GLU A 1 84 ? -20.039 6.509 31.553 1.00 60.69 84 GLU A C 1
ATOM 639 O O . GLU A 1 84 ? -20.814 6.883 32.441 1.00 60.69 84 GLU A O 1
ATOM 644 N N . ALA A 1 85 ? -19.347 5.372 31.672 1.00 60.72 85 ALA A N 1
ATOM 645 C CA . ALA A 1 85 ? -19.473 4.478 32.823 1.00 60.72 85 ALA A CA 1
ATOM 646 C C . ALA A 1 85 ? -19.034 5.142 34.144 1.00 60.72 85 ALA A C 1
ATOM 648 O O . ALA A 1 85 ? -19.714 4.996 35.168 1.00 60.72 85 ALA A O 1
ATOM 649 N N . LEU A 1 86 ? -17.940 5.910 34.123 1.00 59.91 86 LEU A N 1
ATOM 650 C CA . LEU A 1 86 ? -17.459 6.669 35.282 1.00 59.91 86 LEU A CA 1
ATOM 651 C C . LEU A 1 86 ? -18.432 7.792 35.666 1.00 59.91 86 LEU A C 1
ATOM 653 O O . LEU A 1 86 ? -18.815 7.902 36.830 1.00 59.91 86 LEU A O 1
ATOM 657 N N . THR A 1 87 ? -18.924 8.552 34.684 1.00 60.09 87 THR A N 1
ATOM 658 C CA . THR A 1 87 ? -19.894 9.636 34.918 1.00 60.09 87 THR A CA 1
ATOM 659 C C . THR A 1 87 ? -21.195 9.112 35.529 1.00 60.09 87 THR A C 1
ATOM 661 O O . THR A 1 87 ? -21.730 9.695 36.471 1.00 60.09 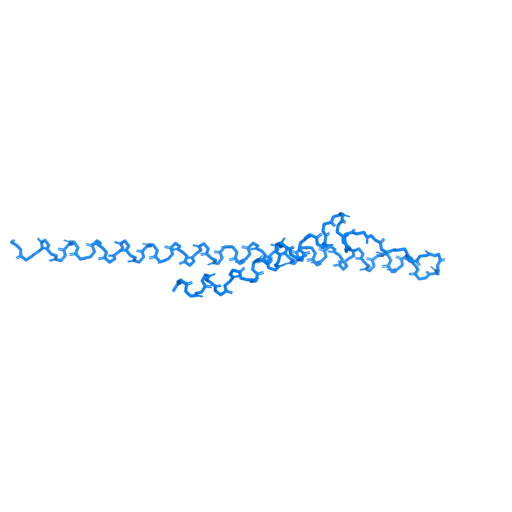87 THR A O 1
ATOM 664 N N . THR A 1 88 ? -21.705 7.983 35.034 1.00 61.62 88 THR A N 1
ATOM 665 C CA . THR A 1 88 ? -22.950 7.389 35.547 1.00 61.62 88 THR A CA 1
ATOM 666 C C . THR A 1 88 ? -22.768 6.834 36.963 1.00 61.62 88 THR A C 1
ATOM 668 O O . THR A 1 88 ? -23.678 6.923 37.788 1.00 61.62 88 T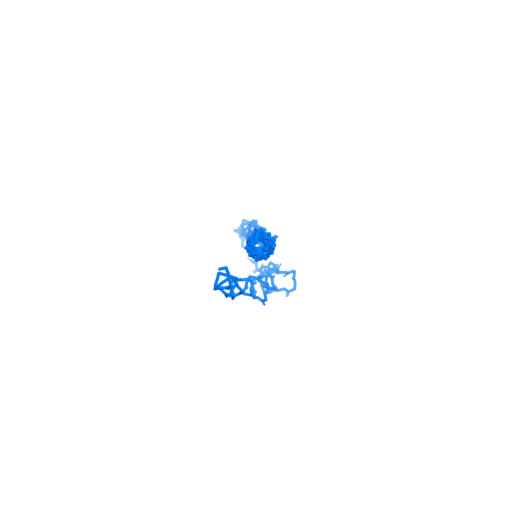HR A O 1
ATOM 671 N N . SER A 1 89 ? -21.583 6.298 37.266 1.00 62.44 89 SER A N 1
ATOM 672 C CA . SER A 1 89 ? -21.246 5.783 38.596 1.00 62.44 89 SER A CA 1
ATOM 673 C C . SER A 1 89 ? -21.125 6.900 39.635 1.00 62.44 89 SER A C 1
ATOM 675 O O . SER A 1 89 ? -21.612 6.728 40.750 1.00 62.44 89 SER A O 1
ATOM 677 N N . ASP A 1 90 ? -20.557 8.054 39.274 1.00 57.88 90 ASP A N 1
ATOM 678 C CA . ASP A 1 90 ? -20.456 9.215 40.171 1.00 57.88 90 ASP A CA 1
ATOM 679 C C . ASP A 1 90 ? -21.813 9.897 40.416 1.00 57.88 90 ASP A C 1
ATOM 681 O O . ASP A 1 90 ? -22.121 10.270 41.549 1.00 57.88 90 ASP A O 1
ATOM 685 N N . VAL A 1 91 ? -22.667 10.008 39.391 1.00 59.66 91 VAL A N 1
ATOM 686 C CA . VAL A 1 91 ? -24.013 10.596 39.538 1.00 59.66 91 VAL A CA 1
ATOM 687 C C . VAL A 1 91 ? -24.918 9.714 40.404 1.00 59.66 91 VAL A C 1
ATOM 689 O O . VAL A 1 91 ? -25.647 10.223 41.251 1.00 59.66 91 VAL A O 1
ATOM 692 N N . ASN A 1 92 ? -24.835 8.387 40.268 1.00 56.94 92 ASN A N 1
ATOM 693 C CA . ASN A 1 92 ? -25.655 7.459 41.054 1.00 56.94 92 ASN A CA 1
ATOM 694 C C . ASN A 1 92 ? -25.213 7.349 42.530 1.00 56.94 92 ASN A C 1
ATOM 696 O O . ASN A 1 92 ? -25.962 6.838 43.359 1.00 56.94 92 ASN A O 1
ATOM 700 N N . ASN A 1 93 ? -24.012 7.831 42.867 1.00 58.16 93 ASN A N 1
ATOM 701 C CA . ASN A 1 93 ? -23.467 7.821 44.228 1.00 58.16 93 ASN A CA 1
ATOM 702 C C . ASN A 1 93 ? -23.609 9.179 44.951 1.00 58.16 93 ASN A C 1
ATOM 704 O O . ASN A 1 93 ? -23.221 9.284 46.114 1.00 58.16 93 ASN A O 1
ATOM 708 N N . GLN A 1 94 ? -24.142 10.213 44.284 1.00 55.50 94 GLN A N 1
ATOM 709 C CA . GLN A 1 94 ? -24.406 11.539 44.869 1.00 55.50 94 GLN A CA 1
ATOM 710 C C . GLN A 1 94 ? -25.859 11.756 45.333 1.00 55.50 94 GLN A C 1
ATOM 712 O O . GLN A 1 94 ? -26.113 12.741 46.023 1.00 55.50 94 GLN A O 1
ATOM 717 N N . ASP A 1 95 ? -26.779 10.835 45.029 1.00 54.44 95 ASP A N 1
ATOM 718 C CA . ASP A 1 95 ? -28.201 10.894 45.427 1.00 54.44 95 ASP A CA 1
ATOM 719 C C . ASP A 1 95 ? -28.577 9.899 46.560 1.00 54.44 95 ASP A C 1
ATOM 721 O O . ASP A 1 95 ? -29.750 9.560 46.738 1.00 54.44 95 ASP A O 1
ATOM 725 N N . GLY A 1 96 ? -27.593 9.430 47.344 1.00 45.25 96 GLY A N 1
ATOM 726 C CA . GLY A 1 96 ? -27.770 8.519 48.492 1.00 45.25 96 GLY A CA 1
ATOM 727 C C . GLY A 1 96 ? -27.468 9.145 49.848 1.00 45.25 96 GLY A C 1
ATOM 728 O O . GLY A 1 96 ? -26.376 9.738 49.989 1.00 45.25 96 GLY A O 1
#

Radius of gyration: 23.64 Å; chains: 1; bounding box: 45×25×77 Å

pLDDT: mean 85.57, std 13.25, range [45.25, 97.62]